Protein AF-A0A392RX17-F1 (afdb_monomer_lite)

Organism: NCBI:txid97028

pLDDT: mean 70.98, std 12.99, range [41.88, 93.56]

Secondary structure (DSSP, 8-state):
---------S----PPPPP------TT--------EEEETTEEEEPPPPS----HHHHSSB-TTSPBPP-----------PPPPP-

Foldseek 3Di:
DDDDPDDPPDDDPDDDDDPPPPPPPPVPDDPDDQDWDQDPNDTDTDDPDPDDDDCVVVACADPVRDRDPDDPPPPPPPPPDDDDDD

Radius of gyration: 28.01 Å; chains: 1; bounding box: 49×44×94 Å

Sequence (86 aa):
MIYNSGEPTGSPLVIHLPGLVPYVSEKAIPYKYNATMLQDGKEVPISPLSSVVSIADSSKLLRSGRILPAFEKPTDIVKKMPVPDP

Structure (mmCIF, N/CA/C/O backbone):
data_AF-A0A392RX17-F1
#
_entry.id   AF-A0A392RX17-F1
#
loop_
_atom_site.group_PDB
_atom_site.id
_atom_site.type_symbol
_atom_site.label_atom_id
_atom_site.label_alt_id
_atom_site.label_comp_id
_atom_site.label_asym_id
_atom_site.label_entity_id
_atom_site.label_seq_id
_atom_site.pdbx_PDB_ins_code
_atom_site.Cartn_x
_atom_site.Cartn_y
_atom_site.Cartn_z
_atom_site.occupancy
_atom_site.B_iso_or_equiv
_atom_site.auth_seq_id
_atom_site.auth_comp_id
_atom_site.auth_asym_id
_atom_site.auth_atom_id
_atom_site.pdbx_PDB_model_num
ATOM 1 N N . MET A 1 1 ? -1.780 -23.931 43.724 1.00 51.06 1 MET A N 1
ATOM 2 C CA . MET A 1 1 ? -2.739 -23.144 42.920 1.00 51.06 1 MET A CA 1
ATOM 3 C C . MET A 1 1 ? -3.925 -24.048 42.634 1.00 51.06 1 MET A C 1
ATOM 5 O O . MET A 1 1 ? -3.734 -25.053 41.965 1.00 51.06 1 MET A O 1
ATOM 9 N N . ILE A 1 2 ? -5.086 -23.792 43.236 1.00 49.34 2 ILE A N 1
ATOM 10 C CA . ILE A 1 2 ? -6.273 -24.644 43.068 1.00 49.34 2 ILE A CA 1
ATOM 11 C C . ILE A 1 2 ? -7.066 -24.076 41.889 1.00 49.34 2 ILE A C 1
ATOM 13 O O . ILE A 1 2 ? -7.526 -22.939 41.954 1.00 49.34 2 ILE A O 1
ATOM 17 N N . TYR A 1 3 ? -7.162 -24.836 40.799 1.00 58.12 3 TYR A N 1
ATOM 18 C CA . TYR A 1 3 ? -7.990 -24.477 39.650 1.00 58.12 3 TYR A CA 1
ATOM 19 C C . TYR A 1 3 ? -9.429 -24.916 39.923 1.00 58.12 3 TYR A C 1
ATOM 21 O O . TYR A 1 3 ? -9.700 -26.103 40.083 1.00 58.12 3 TYR A O 1
ATOM 29 N N . ASN A 1 4 ? -10.347 -23.953 39.982 1.00 67.69 4 ASN A N 1
ATOM 30 C CA . ASN A 1 4 ? -11.777 -24.227 40.060 1.00 67.69 4 ASN A CA 1
ATOM 31 C C . ASN A 1 4 ? -12.278 -24.580 38.653 1.00 67.69 4 ASN A C 1
ATOM 33 O O . ASN A 1 4 ? -12.365 -23.707 37.794 1.00 67.69 4 ASN A O 1
ATOM 37 N N . SER A 1 5 ? -12.589 -25.853 38.413 1.00 67.12 5 SER A N 1
ATOM 38 C CA . SER A 1 5 ? -13.103 -26.377 37.139 1.00 67.12 5 SER A CA 1
ATOM 39 C C . SER A 1 5 ? -14.632 -26.287 37.024 1.00 67.12 5 SER A C 1
ATOM 41 O O . SER A 1 5 ? -15.252 -27.154 36.415 1.00 67.12 5 SER A O 1
ATOM 43 N N . GLY A 1 6 ? -15.258 -25.299 37.670 1.00 71.25 6 GLY A N 1
ATOM 44 C CA . GLY A 1 6 ? -16.710 -25.134 37.609 1.00 71.25 6 GLY A CA 1
ATOM 45 C C . GLY A 1 6 ? -17.153 -24.822 36.180 1.00 71.25 6 GLY A C 1
ATOM 46 O O . GLY A 1 6 ? -16.600 -23.915 35.557 1.00 71.25 6 GLY A O 1
ATOM 47 N N . GLU A 1 7 ? -18.130 -25.566 35.657 1.00 68.31 7 GLU A N 1
ATOM 48 C CA . GLU A 1 7 ? -18.746 -25.229 34.374 1.00 68.31 7 GLU A CA 1
ATOM 49 C C . GLU A 1 7 ? -19.396 -23.837 34.455 1.00 68.31 7 GLU A C 1
ATOM 51 O O . GLU A 1 7 ? -20.105 -23.545 35.424 1.00 68.31 7 GLU A O 1
ATOM 56 N N . PRO A 1 8 ? -19.183 -22.954 33.465 1.00 66.31 8 PRO A N 1
ATOM 57 C CA . PRO A 1 8 ? -19.825 -21.649 33.453 1.00 66.31 8 PRO A CA 1
ATOM 58 C C . PRO A 1 8 ? -21.336 -21.817 33.224 1.00 66.31 8 PRO A C 1
ATOM 60 O O . PRO A 1 8 ? -21.778 -22.097 32.116 1.00 66.31 8 PRO A O 1
ATOM 63 N N . THR A 1 9 ? -22.151 -21.607 34.263 1.00 66.81 9 THR A N 1
ATOM 64 C CA . THR A 1 9 ? -23.633 -21.677 34.233 1.00 66.81 9 THR A CA 1
ATOM 65 C C . THR A 1 9 ? -24.294 -20.509 33.468 1.00 66.81 9 THR A C 1
ATOM 67 O O . THR A 1 9 ? -25.429 -20.131 33.739 1.00 66.81 9 THR A O 1
ATOM 70 N N . GLY A 1 10 ? -23.605 -19.889 32.510 1.00 71.25 10 GLY A N 1
ATOM 71 C CA . GLY A 1 10 ? -24.105 -18.738 31.758 1.00 71.25 10 GLY A CA 1
ATOM 72 C C . GLY A 1 10 ? -23.823 -18.873 30.270 1.00 71.25 10 GLY A C 1
ATOM 73 O O . GLY A 1 10 ? -22.801 -19.433 29.879 1.00 71.25 10 GLY A O 1
ATOM 74 N N . SER A 1 11 ? -24.719 -18.340 29.431 1.00 75.31 11 SER A N 1
ATOM 75 C CA . SER A 1 11 ? -24.462 -18.226 27.994 1.00 75.31 11 SER A CA 1
ATOM 76 C C . SER A 1 11 ? -23.120 -17.513 27.782 1.00 75.31 11 SER A C 1
ATOM 78 O O . SER A 1 11 ? -22.951 -16.413 28.324 1.00 75.31 11 SER A O 1
ATOM 80 N N . PRO A 1 12 ? -22.168 -18.089 27.029 1.00 75.06 12 PRO A N 1
ATOM 81 C CA . PRO A 1 12 ? -20.886 -17.443 26.809 1.00 75.06 12 PRO A CA 1
ATOM 82 C C . PRO A 1 12 ? -21.119 -16.097 26.121 1.00 75.06 12 PRO A C 1
ATOM 84 O O . PRO A 1 12 ? -21.744 -16.023 25.064 1.00 75.06 12 PRO A O 1
ATOM 87 N N . LEU A 1 13 ? -20.628 -15.020 26.733 1.00 77.19 13 LEU A N 1
ATOM 88 C CA . LEU A 1 13 ? -20.613 -13.699 26.116 1.00 77.19 13 LEU A CA 1
ATOM 89 C C . LEU A 1 13 ? -19.555 -13.718 25.010 1.00 77.19 13 LEU A C 1
ATOM 91 O O . LEU A 1 13 ? -18.365 -13.545 25.267 1.00 77.19 13 LEU A O 1
ATOM 95 N N . VAL A 1 14 ? -19.978 -13.993 23.777 1.00 78.81 14 VAL A N 1
ATOM 96 C CA . VAL A 1 14 ? -19.076 -14.000 22.624 1.00 78.81 14 VAL A CA 1
ATOM 97 C C . VAL A 1 14 ? -18.954 -12.575 22.092 1.00 78.81 14 VAL A C 1
ATOM 99 O O . VAL A 1 14 ? -19.894 -12.031 21.521 1.00 78.81 14 VAL A O 1
ATOM 102 N N . ILE A 1 15 ? -17.786 -11.959 22.271 1.00 79.25 15 ILE A N 1
ATOM 103 C CA . ILE A 1 15 ? -17.477 -10.662 21.659 1.00 79.25 15 ILE A CA 1
ATOM 104 C C . ILE A 1 15 ? -17.075 -10.919 20.206 1.00 79.25 15 ILE A C 1
ATOM 106 O O . ILE A 1 15 ? -16.091 -11.606 19.937 1.00 79.25 15 ILE A O 1
ATOM 110 N N . HIS A 1 16 ? -17.837 -10.381 19.257 1.00 73.62 16 HIS A N 1
ATOM 111 C CA . HIS A 1 16 ? -17.453 -10.371 17.848 1.00 73.62 16 HIS A CA 1
ATOM 112 C C . HIS A 1 16 ? -16.673 -9.094 17.561 1.00 73.62 16 HIS A C 1
ATOM 114 O O . HIS A 1 16 ? -17.197 -7.990 17.712 1.00 73.62 16 HIS A O 1
ATOM 120 N N . LEU A 1 17 ? -15.412 -9.241 17.149 1.00 75.50 17 LEU A N 1
ATOM 121 C CA . LEU A 1 17 ? -14.678 -8.117 16.586 1.00 75.50 17 LEU A CA 1
ATOM 122 C C . LEU A 1 17 ? -15.357 -7.738 15.263 1.00 75.50 17 LEU A C 1
ATOM 124 O O . LEU A 1 17 ? -15.606 -8.637 14.452 1.00 75.50 17 LEU A O 1
ATOM 128 N N . PRO A 1 18 ? -15.670 -6.451 15.023 1.00 74.69 18 PRO A N 1
ATOM 129 C CA . PRO A 1 18 ? -16.089 -6.021 13.698 1.00 74.69 18 PRO A CA 1
ATOM 130 C C . PRO A 1 18 ? -15.023 -6.491 12.703 1.00 74.69 18 PRO A C 1
ATOM 132 O O . PRO A 1 18 ? -13.826 -6.309 12.940 1.00 74.69 18 PRO A O 1
ATOM 135 N N . GLY A 1 19 ? -15.460 -7.189 11.650 1.00 69.69 19 GLY A N 1
ATOM 136 C CA . GLY A 1 19 ? -14.557 -7.784 10.666 1.00 69.69 19 GLY A CA 1
ATOM 137 C C . GLY A 1 19 ? -13.606 -6.743 10.080 1.00 69.69 19 GLY A C 1
ATOM 138 O O . GLY A 1 19 ? -13.889 -5.547 10.143 1.00 69.69 19 GLY A O 1
ATOM 139 N N . LEU A 1 20 ? -12.482 -7.201 9.513 1.00 65.88 20 LEU A N 1
ATOM 140 C CA . LEU A 1 20 ? -11.556 -6.351 8.762 1.00 65.88 20 LEU A CA 1
ATOM 141 C C . LEU A 1 20 ? -12.369 -5.524 7.766 1.00 65.88 20 LEU A C 1
ATOM 143 O O . LEU A 1 20 ? -12.791 -6.041 6.737 1.00 65.88 20 LEU A O 1
ATOM 147 N N . VAL A 1 21 ? -12.618 -4.259 8.087 1.00 65.00 21 VAL A N 1
ATOM 148 C CA . VAL A 1 21 ? -13.103 -3.295 7.113 1.00 65.00 21 VAL A CA 1
ATOM 149 C C . VAL A 1 21 ? -11.866 -2.999 6.282 1.00 65.00 21 VAL A C 1
ATOM 151 O O . VAL A 1 21 ? -10.956 -2.338 6.798 1.00 65.00 21 VAL A O 1
ATOM 154 N N . PRO A 1 22 ? -11.742 -3.522 5.045 1.00 64.31 22 PRO A N 1
ATOM 155 C CA . PRO A 1 22 ? -10.685 -3.035 4.187 1.00 64.31 22 PRO A CA 1
ATOM 156 C C . PRO A 1 22 ? -10.900 -1.528 4.085 1.00 64.31 22 PRO A C 1
ATOM 158 O O . PRO A 1 22 ? -12.035 -1.054 4.015 1.00 64.31 22 PRO A O 1
ATOM 161 N N . TYR A 1 23 ? -9.824 -0.759 4.163 1.00 58.09 23 TYR A N 1
ATOM 162 C CA . TYR A 1 23 ? -9.892 0.691 4.073 1.00 58.09 23 TYR A CA 1
ATOM 163 C C . TYR A 1 23 ? -10.195 1.07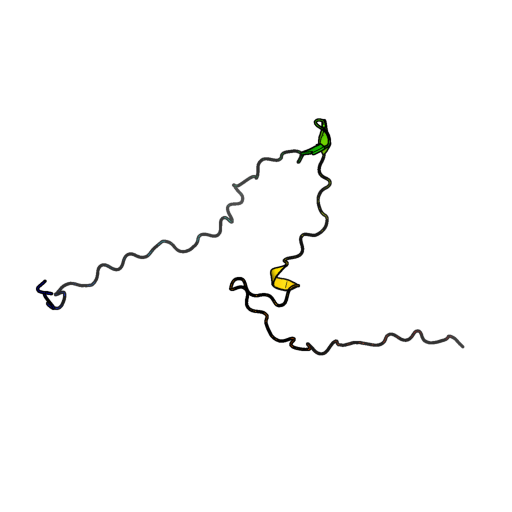4 2.612 1.00 58.09 23 TYR A C 1
ATOM 165 O O . TYR A 1 23 ? -9.336 1.549 1.885 1.00 58.09 23 TYR A O 1
ATOM 173 N N . VAL A 1 24 ? -11.415 0.779 2.157 1.00 58.97 24 VAL A N 1
ATOM 174 C CA . VAL A 1 24 ? -11.959 1.065 0.818 1.00 58.97 24 VAL A CA 1
ATOM 175 C C . VAL A 1 24 ? -12.759 2.364 0.814 1.00 58.97 24 VAL A C 1
ATOM 177 O O . VAL A 1 24 ? -13.556 2.618 -0.081 1.00 58.97 24 VAL A O 1
ATOM 180 N N . SER A 1 25 ? -12.575 3.198 1.838 1.00 61.78 25 SER A N 1
ATOM 181 C CA . SER A 1 25 ? -13.190 4.516 1.882 1.00 61.78 25 SER A CA 1
ATOM 182 C C . SER A 1 25 ? -12.638 5.365 0.739 1.00 61.78 25 SER A C 1
ATOM 184 O O . SER A 1 25 ? -11.494 5.807 0.795 1.00 61.78 25 SER A O 1
ATOM 186 N N . GLU A 1 26 ? -13.470 5.666 -0.258 1.00 62.41 26 GLU A N 1
ATOM 187 C CA . GLU A 1 26 ? -13.160 6.647 -1.313 1.00 62.41 26 GLU A CA 1
ATOM 188 C C . GLU A 1 26 ? -12.896 8.055 -0.749 1.00 62.41 26 GLU A C 1
ATOM 190 O O . GLU A 1 26 ? -12.346 8.916 -1.431 1.00 62.41 26 GLU A O 1
ATOM 195 N N . LYS A 1 27 ? -13.253 8.303 0.521 1.00 65.19 27 LYS A N 1
ATOM 196 C CA . LYS A 1 27 ? -12.950 9.562 1.217 1.00 65.19 27 LYS A CA 1
ATOM 197 C C . LYS A 1 27 ? -11.494 9.669 1.660 1.00 65.19 27 LYS A C 1
ATOM 199 O O . LYS A 1 27 ? -11.054 10.759 2.023 1.00 65.19 27 LYS A O 1
ATOM 204 N N . ALA A 1 28 ? -10.752 8.564 1.670 1.00 66.50 28 ALA A N 1
ATOM 205 C CA . ALA A 1 28 ? -9.330 8.586 1.950 1.00 66.50 28 ALA A CA 1
ATOM 206 C C . ALA A 1 28 ? -8.581 9.066 0.709 1.00 66.50 28 ALA A C 1
ATOM 208 O O . ALA A 1 28 ? -8.126 8.272 -0.107 1.00 66.50 28 ALA A O 1
ATOM 209 N N . ILE A 1 29 ? -8.466 10.383 0.563 1.00 69.94 29 ILE A N 1
ATOM 210 C CA . ILE A 1 29 ? -7.576 10.987 -0.424 1.00 69.94 29 ILE A CA 1
ATOM 211 C C . ILE A 1 29 ? -6.164 10.905 0.167 1.00 69.94 29 ILE A C 1
ATOM 213 O O . ILE A 1 29 ? -5.900 11.577 1.168 1.00 69.94 29 ILE A O 1
ATOM 217 N N . PRO A 1 30 ? -5.243 10.104 -0.399 1.00 73.81 30 PRO A N 1
ATOM 218 C CA . PRO A 1 30 ? -3.859 10.132 0.041 1.00 73.81 30 PRO A CA 1
ATOM 219 C C . PRO A 1 30 ? -3.316 11.538 -0.201 1.00 73.81 30 PRO A C 1
ATOM 221 O O . PRO A 1 30 ? -3.527 12.111 -1.276 1.00 73.81 30 PRO A O 1
ATOM 224 N N . TYR A 1 31 ? -2.615 12.105 0.780 1.00 71.81 31 TYR A N 1
ATOM 225 C CA . TYR A 1 31 ? -1.892 13.352 0.565 1.00 71.81 31 TYR A CA 1
ATOM 226 C C . TYR A 1 31 ? -0.963 13.184 -0.642 1.00 71.81 31 TYR A C 1
ATOM 228 O O . TYR A 1 31 ? -0.120 12.288 -0.671 1.00 71.81 31 TYR A O 1
ATOM 236 N N . LYS A 1 32 ? -1.137 14.035 -1.657 1.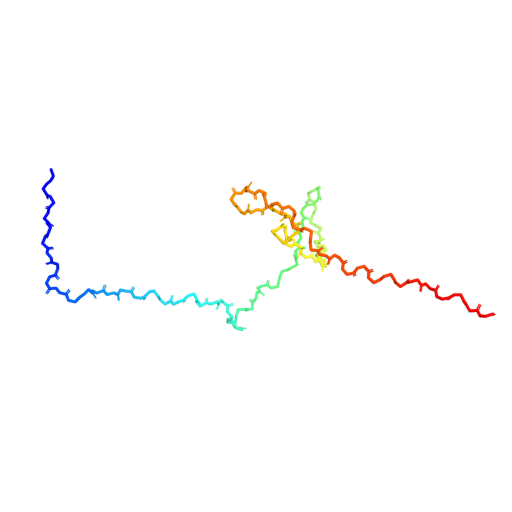00 77.56 32 LYS A N 1
ATOM 237 C CA . LYS A 1 32 ? -0.253 14.066 -2.822 1.00 77.56 32 LYS A CA 1
ATOM 238 C C . LYS A 1 32 ? 1.003 14.833 -2.431 1.00 77.56 32 LYS A C 1
ATOM 240 O O . LYS A 1 32 ? 0.945 16.046 -2.258 1.00 77.56 32 LYS A O 1
ATOM 245 N N . TYR A 1 33 ? 2.118 14.131 -2.288 1.00 78.75 33 TYR A N 1
ATOM 246 C CA . TYR A 1 33 ? 3.430 14.743 -2.117 1.00 78.75 33 TYR A CA 1
ATOM 247 C C . TYR A 1 33 ? 4.333 14.352 -3.283 1.00 78.75 33 TYR A C 1
ATOM 249 O O . TYR A 1 33 ? 4.226 13.255 -3.835 1.00 7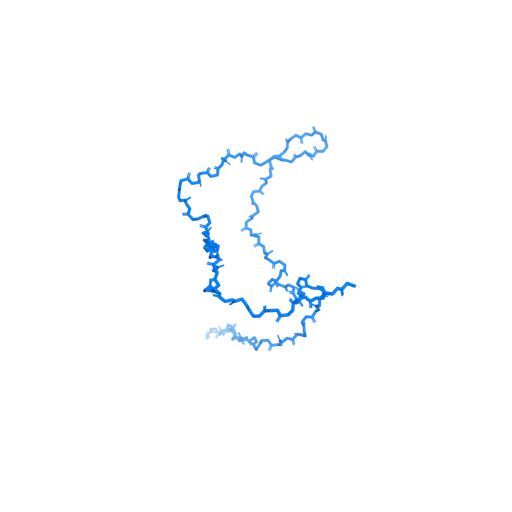8.75 33 TYR A O 1
ATOM 257 N N . ASN A 1 34 ? 5.229 15.260 -3.658 1.00 83.56 34 ASN A N 1
ATOM 258 C CA . ASN A 1 34 ? 6.293 14.940 -4.596 1.00 83.56 34 ASN A CA 1
ATOM 259 C C . ASN A 1 34 ? 7.335 14.137 -3.823 1.00 83.56 34 ASN A C 1
ATOM 261 O O . ASN A 1 34 ? 7.964 14.665 -2.909 1.00 83.56 34 ASN A O 1
ATOM 265 N N . ALA A 1 35 ? 7.473 12.852 -4.137 1.00 84.25 35 ALA A N 1
ATOM 266 C CA . ALA A 1 35 ? 8.483 12.020 -3.504 1.00 84.25 35 ALA A CA 1
ATOM 267 C C . ALA A 1 35 ? 9.878 12.538 -3.887 1.00 84.25 35 ALA A C 1
ATOM 269 O O . ALA A 1 35 ? 10.209 12.614 -5.070 1.00 84.25 35 ALA A O 1
ATOM 270 N N . THR A 1 36 ? 10.688 12.899 -2.895 1.00 90.38 36 THR A N 1
ATOM 271 C CA . THR A 1 36 ? 12.079 13.330 -3.069 1.00 90.38 36 THR A CA 1
ATOM 272 C C . THR A 1 36 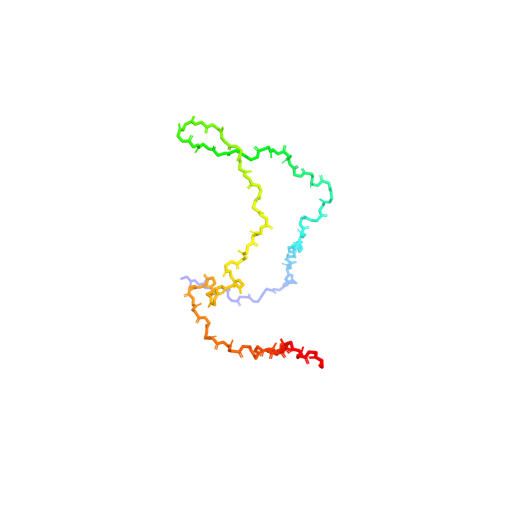? 13.008 12.452 -2.229 1.00 90.38 36 THR A C 1
ATOM 274 O O . THR A 1 36 ? 12.606 11.874 -1.221 1.00 90.38 36 THR A O 1
ATOM 277 N N . MET A 1 37 ? 14.252 12.306 -2.673 1.00 90.88 37 MET A N 1
ATOM 278 C CA . MET A 1 37 ? 15.332 11.601 -1.993 1.00 90.88 37 MET A CA 1
ATOM 279 C C . MET A 1 37 ? 16.521 12.546 -1.866 1.00 90.88 37 MET A C 1
ATOM 281 O O . MET A 1 37 ? 16.810 13.307 -2.789 1.00 90.88 37 MET A O 1
ATOM 285 N N . LEU A 1 38 ? 17.222 12.496 -0.735 1.00 93.44 38 LEU A N 1
ATOM 286 C CA . LEU A 1 38 ? 18.488 13.203 -0.587 1.00 93.44 38 LEU A CA 1
ATOM 287 C C . LEU A 1 38 ? 19.596 12.404 -1.269 1.00 93.44 38 LEU A C 1
ATOM 289 O O . LEU A 1 38 ? 19.890 11.279 -0.870 1.00 93.44 38 LEU A O 1
ATOM 293 N N . GLN A 1 39 ? 20.221 13.004 -2.275 1.00 90.38 39 GLN A N 1
ATOM 294 C CA . GLN A 1 39 ? 21.427 12.496 -2.914 1.00 90.38 39 GLN A CA 1
ATOM 295 C C . GLN A 1 39 ? 22.527 13.536 -2.716 1.00 90.38 39 GLN A C 1
ATOM 297 O O . GLN A 1 39 ? 22.365 14.691 -3.107 1.00 90.38 39 GLN A O 1
ATOM 302 N N . ASP A 1 40 ? 23.601 13.150 -2.024 1.00 92.00 40 ASP A N 1
ATOM 303 C CA . ASP A 1 40 ? 24.730 14.033 -1.691 1.00 92.00 40 ASP A CA 1
ATOM 304 C C . ASP A 1 40 ? 24.309 15.346 -0.997 1.00 92.00 40 ASP A C 1
ATOM 306 O O . ASP A 1 40 ? 24.855 16.419 -1.243 1.00 92.00 40 ASP A O 1
ATOM 310 N N . GLY A 1 41 ? 23.290 15.274 -0.132 1.00 91.56 41 GLY A N 1
ATOM 311 C CA . GLY A 1 41 ? 22.759 16.432 0.597 1.00 91.56 41 GLY A CA 1
ATOM 312 C C . GLY A 1 41 ? 21.828 17.342 -0.213 1.00 91.56 41 GLY A C 1
ATOM 313 O O . GLY A 1 41 ? 21.381 18.359 0.310 1.00 91.56 41 GLY A O 1
ATOM 314 N N . LYS A 1 42 ? 21.496 16.984 -1.460 1.00 93.56 42 LYS A N 1
ATOM 315 C CA . LYS A 1 42 ? 20.544 17.707 -2.312 1.00 93.56 42 LYS A CA 1
ATOM 316 C C . LYS A 1 42 ? 19.244 16.921 -2.475 1.00 93.56 42 LYS A C 1
ATOM 318 O O . LYS A 1 42 ? 19.271 15.716 -2.707 1.00 93.56 42 LYS A O 1
ATOM 323 N N . GLU A 1 43 ? 18.106 17.608 -2.412 1.00 91.81 43 GLU A N 1
ATOM 324 C CA . GLU A 1 43 ? 16.803 17.013 -2.725 1.00 91.81 43 GLU A CA 1
ATOM 325 C C . GLU A 1 43 ? 16.674 16.731 -4.230 1.00 91.81 43 GLU A C 1
ATOM 327 O O . GLU A 1 43 ? 16.821 17.625 -5.068 1.00 91.81 43 GLU A O 1
ATOM 332 N N . VAL A 1 44 ? 16.392 15.474 -4.573 1.00 92.81 44 VAL A N 1
ATOM 333 C CA . VAL A 1 44 ? 16.209 14.986 -5.945 1.00 92.81 44 VAL A CA 1
ATOM 334 C C . VAL A 1 44 ? 14.863 14.262 -6.040 1.00 92.81 44 VAL A C 1
ATOM 336 O O . VAL A 1 44 ? 14.562 13.437 -5.178 1.00 92.81 44 VAL A O 1
ATOM 339 N N . PRO A 1 45 ? 14.019 14.532 -7.053 1.00 90.38 45 PRO A N 1
ATOM 340 C CA . PRO A 1 45 ? 12.743 13.838 -7.204 1.00 90.38 45 PRO A CA 1
ATOM 341 C C . PRO A 1 45 ? 12.944 12.340 -7.465 1.00 90.38 45 PRO A C 1
ATOM 343 O O . PRO A 1 45 ? 13.739 11.940 -8.317 1.00 90.38 45 PRO A O 1
ATOM 346 N N . ILE A 1 46 ? 12.187 11.505 -6.753 1.00 86.31 46 ILE A N 1
ATOM 347 C CA . ILE A 1 46 ? 12.144 10.063 -6.985 1.00 86.31 46 ILE A CA 1
ATOM 348 C C . ILE A 1 46 ? 11.255 9.823 -8.199 1.00 86.31 46 ILE A C 1
ATOM 350 O O . ILE A 1 46 ? 10.072 10.165 -8.201 1.00 86.31 46 ILE A O 1
ATOM 354 N N . SER A 1 47 ? 11.826 9.214 -9.236 1.00 82.75 47 SER A N 1
ATOM 355 C CA . SER A 1 47 ? 11.040 8.787 -10.391 1.00 82.75 47 SER A CA 1
ATOM 356 C C . SER A 1 47 ? 10.051 7.700 -9.955 1.00 82.75 47 SER A C 1
ATOM 358 O O . SER A 1 47 ? 10.469 6.745 -9.294 1.00 82.75 47 SER A O 1
ATOM 360 N N . PRO A 1 48 ? 8.754 7.813 -10.294 1.00 76.19 48 PRO A N 1
ATOM 361 C CA . PRO A 1 48 ? 7.778 6.792 -9.945 1.00 76.19 48 PRO A CA 1
ATOM 362 C C . PRO A 1 48 ? 8.202 5.453 -10.554 1.00 76.19 48 PRO A C 1
ATOM 364 O O . PRO A 1 48 ? 8.380 5.334 -11.766 1.00 76.19 48 PRO A O 1
ATOM 367 N N . LEU A 1 49 ? 8.398 4.448 -9.698 1.00 71.31 49 LEU A N 1
ATOM 368 C CA . LEU A 1 49 ? 8.741 3.097 -10.129 1.00 71.31 49 LEU A CA 1
ATOM 369 C C . LEU A 1 49 ? 7.555 2.528 -10.915 1.00 71.31 49 LEU A C 1
ATOM 371 O O . LEU A 1 49 ? 6.455 2.396 -10.384 1.00 71.31 49 LEU A O 1
ATOM 375 N N . SER A 1 50 ? 7.780 2.205 -12.189 1.00 66.88 50 SER A N 1
ATOM 376 C CA . SER A 1 50 ? 6.738 1.749 -13.121 1.00 66.88 50 SER A CA 1
ATOM 377 C C . SER A 1 50 ? 6.181 0.363 -12.792 1.00 66.88 50 SER A C 1
ATOM 379 O O . SER A 1 50 ? 5.123 -0.011 -13.292 1.00 66.88 50 SER A O 1
ATOM 381 N N . SER A 1 51 ? 6.871 -0.406 -11.950 1.00 70.69 51 SER A N 1
ATOM 382 C CA . SER A 1 51 ? 6.391 -1.694 -11.467 1.00 70.69 51 SER A CA 1
ATOM 383 C C . SER A 1 51 ? 6.933 -1.972 -10.069 1.00 70.69 51 SER A C 1
ATOM 385 O O . SER A 1 51 ? 8.128 -1.846 -9.805 1.00 70.69 51 SER A O 1
ATOM 387 N N . VAL A 1 52 ? 6.035 -2.347 -9.164 1.00 69.88 52 VAL A N 1
ATOM 388 C CA . VAL A 1 52 ? 6.384 -2.928 -7.869 1.00 69.88 52 VAL A CA 1
ATOM 389 C C . VAL A 1 52 ? 6.128 -4.418 -8.011 1.00 69.88 52 VAL A C 1
ATOM 391 O O . VAL A 1 52 ? 4.975 -4.838 -8.083 1.00 69.88 52 VAL A O 1
ATOM 394 N N . VAL A 1 53 ? 7.188 -5.221 -8.117 1.00 72.81 53 VAL A N 1
ATOM 395 C CA . VAL A 1 53 ? 7.044 -6.679 -8.125 1.00 72.81 53 VAL A CA 1
ATOM 396 C C . VAL A 1 53 ? 7.069 -7.181 -6.686 1.00 72.81 53 VAL A C 1
ATOM 398 O O . VAL A 1 53 ? 7.952 -6.833 -5.901 1.00 72.81 53 VAL A O 1
ATOM 401 N N . SER A 1 54 ? 6.085 -7.996 -6.319 1.00 70.06 54 SER A N 1
ATOM 402 C CA . SER A 1 54 ? 6.114 -8.696 -5.041 1.00 70.06 54 SER A CA 1
ATOM 403 C C . SER A 1 54 ? 7.237 -9.730 -5.074 1.00 70.06 54 SER A C 1
ATOM 405 O O . SER A 1 54 ? 7.248 -10.656 -5.895 1.00 70.06 54 SER A O 1
ATOM 407 N N . ILE A 1 55 ? 8.190 -9.600 -4.152 1.00 71.00 55 ILE A N 1
ATOM 408 C CA . ILE A 1 55 ? 9.199 -10.640 -3.946 1.00 71.00 55 ILE A CA 1
ATOM 409 C C . ILE A 1 55 ? 8.557 -11.934 -3.449 1.00 71.00 55 ILE A C 1
ATOM 411 O O . ILE A 1 55 ? 9.096 -12.992 -3.721 1.00 71.00 55 ILE A O 1
ATOM 415 N N . ALA A 1 56 ? 7.398 -11.898 -2.787 1.00 68.12 56 ALA A N 1
ATOM 416 C CA . ALA A 1 56 ? 6.705 -13.119 -2.375 1.00 68.12 56 ALA A CA 1
ATOM 417 C C . ALA A 1 56 ? 6.127 -13.899 -3.570 1.00 68.12 56 ALA A C 1
ATOM 419 O O . ALA A 1 56 ? 6.034 -15.120 -3.507 1.00 68.12 56 ALA A O 1
ATOM 420 N N . ASP A 1 57 ? 5.780 -13.204 -4.657 1.00 68.56 57 ASP A N 1
ATOM 421 C CA . ASP A 1 57 ? 5.202 -13.838 -5.849 1.00 68.56 57 ASP A CA 1
ATOM 422 C C . ASP A 1 57 ? 6.287 -14.389 -6.785 1.00 68.56 57 ASP A C 1
ATOM 424 O O . ASP A 1 57 ? 6.090 -15.391 -7.469 1.00 68.56 57 ASP A O 1
ATOM 428 N N . SER A 1 58 ? 7.447 -13.728 -6.820 1.00 70.81 58 SER A N 1
ATOM 429 C CA . SER A 1 58 ? 8.579 -14.086 -7.687 1.00 70.81 58 SER A CA 1
ATOM 430 C C . SER A 1 58 ? 9.610 -14.982 -7.001 1.00 70.81 58 SER A C 1
ATOM 432 O O . SER A 1 58 ? 10.209 -15.850 -7.640 1.00 70.81 58 SER A O 1
ATOM 434 N N . SER A 1 59 ? 9.822 -14.805 -5.697 1.00 71.94 59 SER A N 1
ATOM 435 C CA . SER A 1 59 ? 10.676 -15.681 -4.908 1.00 71.94 59 SER A CA 1
ATOM 436 C C . SER A 1 59 ? 9.845 -16.847 -4.402 1.00 71.94 59 SER A C 1
ATOM 438 O O . SER A 1 59 ? 8.770 -16.685 -3.834 1.00 71.94 59 SER A O 1
ATOM 440 N N . LYS A 1 60 ? 10.364 -18.062 -4.555 1.00 79.12 6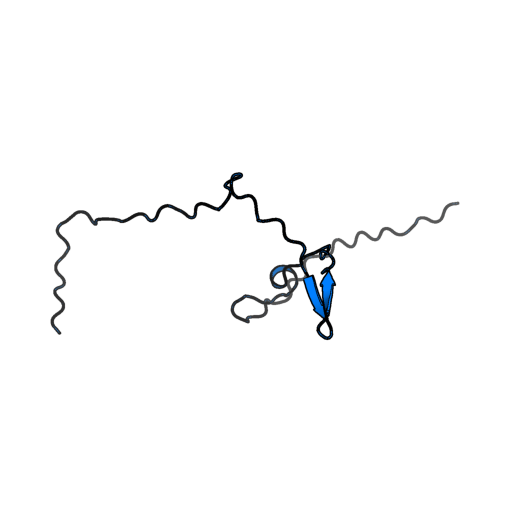0 LYS A N 1
ATOM 441 C CA . LYS A 1 60 ? 9.774 -19.266 -3.960 1.00 79.12 60 LYS A CA 1
ATOM 442 C C . LYS A 1 60 ? 9.965 -19.276 -2.434 1.00 79.12 60 LYS A C 1
ATOM 444 O O . LYS A 1 60 ? 10.141 -20.336 -1.858 1.00 79.12 60 LYS A O 1
ATOM 449 N N . LEU A 1 61 ? 10.017 -18.120 -1.774 1.00 83.94 61 LEU A N 1
ATOM 450 C CA . LEU A 1 61 ? 10.368 -17.970 -0.370 1.00 83.94 61 LEU A CA 1
ATOM 451 C C . LEU A 1 61 ? 9.136 -17.529 0.419 1.00 83.94 61 LEU A C 1
ATOM 453 O O . LEU A 1 61 ? 8.560 -16.467 0.196 1.00 83.94 61 LEU A O 1
ATOM 457 N N . LEU A 1 62 ? 8.730 -18.367 1.367 1.00 82.81 62 LEU A N 1
ATOM 458 C CA . LEU A 1 62 ? 7.657 -18.053 2.298 1.00 82.81 62 LEU A CA 1
ATOM 459 C C . LEU A 1 62 ? 8.135 -17.028 3.324 1.00 82.81 62 LEU A C 1
ATOM 461 O O . LEU A 1 62 ? 9.296 -17.026 3.725 1.00 82.81 62 LEU A O 1
ATOM 465 N N . ARG A 1 63 ? 7.202 -16.248 3.877 1.00 81.75 63 ARG A N 1
ATOM 466 C CA . ARG A 1 63 ? 7.473 -15.308 4.981 1.00 81.75 63 ARG A CA 1
ATOM 467 C C . ARG A 1 63 ? 8.090 -15.976 6.221 1.00 81.75 63 ARG A C 1
ATOM 469 O O . ARG A 1 63 ? 8.708 -15.301 7.033 1.00 81.75 63 ARG A O 1
ATOM 476 N N . SER A 1 64 ? 7.962 -17.299 6.346 1.00 83.81 64 SER A N 1
ATOM 477 C CA . SER A 1 64 ? 8.631 -18.113 7.366 1.00 83.81 64 SER A CA 1
ATOM 478 C C . SER A 1 64 ? 10.117 -18.397 7.075 1.00 83.81 64 SER A C 1
ATOM 480 O O . SER A 1 64 ? 10.716 -19.202 7.780 1.00 83.81 64 SER A O 1
ATOM 482 N N . GLY A 1 65 ? 10.687 -17.855 5.993 1.00 82.31 65 GLY A N 1
ATOM 483 C CA . GLY A 1 65 ? 12.043 -18.157 5.521 1.00 82.31 65 GLY A CA 1
ATOM 484 C C . GLY A 1 65 ? 12.195 -19.527 4.850 1.00 82.31 65 GLY A C 1
ATOM 485 O O . GLY A 1 65 ? 13.307 -19.929 4.520 1.00 82.31 65 GLY A O 1
ATOM 486 N N . ARG A 1 66 ? 11.099 -20.272 4.647 1.00 85.94 66 ARG A N 1
ATOM 487 C CA . ARG A 1 66 ? 11.134 -21.589 3.989 1.00 85.94 66 ARG A CA 1
ATOM 488 C C . ARG A 1 66 ? 11.091 -21.418 2.475 1.00 85.94 66 ARG A C 1
ATOM 490 O O . ARG A 1 66 ? 10.261 -20.665 1.975 1.00 85.94 66 ARG A O 1
ATOM 497 N N . ILE A 1 67 ? 11.934 -22.155 1.758 1.00 83.75 67 ILE A N 1
ATOM 498 C CA . ILE A 1 67 ? 11.925 -22.196 0.293 1.00 83.75 67 ILE A CA 1
ATOM 499 C C . ILE A 1 67 ? 10.938 -23.277 -0.155 1.00 83.75 67 ILE A C 1
ATOM 501 O O . ILE A 1 67 ? 11.063 -24.439 0.232 1.00 83.75 67 ILE A O 1
ATOM 505 N N . LEU A 1 68 ? 9.944 -22.894 -0.950 1.00 80.12 68 LEU A N 1
ATOM 506 C CA . LEU A 1 68 ? 9.058 -23.820 -1.634 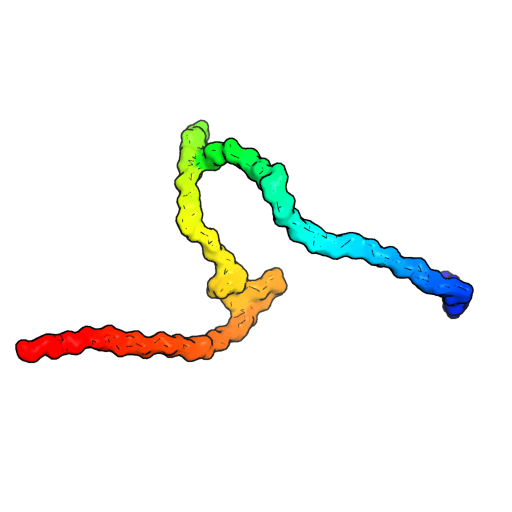1.00 80.12 68 LEU A CA 1
ATOM 507 C C . LEU A 1 68 ? 9.844 -24.559 -2.725 1.00 80.12 68 LEU A C 1
ATOM 509 O O . LEU A 1 68 ? 10.579 -23.921 -3.488 1.00 80.12 68 LEU A O 1
ATOM 513 N N . PRO A 1 69 ? 9.681 -25.888 -2.839 1.00 79.25 69 PRO A N 1
ATOM 514 C CA . PRO A 1 69 ? 10.265 -26.634 -3.940 1.00 79.25 69 PRO A CA 1
ATOM 515 C C . PRO A 1 69 ? 9.771 -26.051 -5.265 1.00 79.25 69 PRO A C 1
ATOM 517 O O . PRO A 1 69 ? 8.631 -25.596 -5.388 1.00 79.25 69 PRO A O 1
ATOM 520 N N . ALA A 1 70 ? 10.652 -26.030 -6.261 1.00 68.19 70 ALA A N 1
ATOM 521 C CA . ALA A 1 70 ? 10.297 -25.584 -7.591 1.00 68.19 70 ALA A CA 1
ATOM 522 C C . ALA A 1 70 ? 9.197 -26.488 -8.158 1.00 68.19 70 ALA A C 1
ATOM 524 O O . ALA A 1 70 ? 9.480 -27.589 -8.608 1.00 68.19 70 ALA A O 1
ATOM 525 N N . PHE A 1 71 ? 7.952 -26.016 -8.160 1.00 62.00 71 PHE A N 1
ATOM 526 C CA . PHE A 1 71 ? 6.957 -26.593 -9.046 1.00 62.00 71 PHE A CA 1
ATOM 527 C C . PHE A 1 71 ? 7.246 -26.035 -10.436 1.00 62.00 71 PHE A C 1
ATOM 529 O O . PHE A 1 71 ? 7.121 -24.828 -10.670 1.00 62.00 71 PHE A O 1
ATOM 536 N N . GLU A 1 72 ? 7.723 -26.891 -11.332 1.00 56.91 72 GLU A N 1
ATOM 537 C CA . GLU A 1 72 ? 7.737 -26.597 -12.756 1.00 56.91 72 GLU A CA 1
ATOM 538 C C . GLU A 1 72 ? 6.276 -26.471 -13.182 1.00 56.91 72 GLU A C 1
ATOM 540 O O . GLU A 1 72 ? 5.573 -27.454 -13.404 1.00 56.91 72 GLU A O 1
ATOM 545 N N . LYS A 1 73 ? 5.766 -25.239 -13.215 1.00 60.62 73 LYS A N 1
ATOM 546 C CA . LYS A 1 73 ? 4.535 -24.975 -13.947 1.00 60.62 73 LYS A CA 1
ATOM 547 C C . LYS A 1 73 ? 4.883 -25.269 -15.406 1.00 60.62 73 LYS A C 1
ATOM 549 O O . LYS A 1 73 ? 5.869 -24.683 -15.861 1.00 60.62 73 LYS A O 1
ATOM 554 N N . PRO A 1 74 ? 4.165 -26.160 -16.116 1.00 45.03 74 PRO A N 1
ATOM 555 C CA . PRO A 1 74 ? 4.433 -26.383 -17.525 1.00 45.03 74 PRO A CA 1
ATOM 556 C C . PRO A 1 74 ? 4.352 -25.023 -18.203 1.00 45.03 74 PRO A C 1
ATOM 558 O O . PRO A 1 74 ? 3.315 -24.357 -18.205 1.00 45.03 74 PRO A O 1
ATOM 561 N N . THR A 1 75 ? 5.505 -24.561 -18.664 1.00 45.44 75 THR A N 1
ATOM 562 C CA . THR A 1 75 ? 5.600 -23.422 -19.545 1.00 45.44 75 THR A CA 1
ATOM 563 C C . THR A 1 75 ? 4.883 -23.858 -20.807 1.00 45.44 75 THR A C 1
ATOM 565 O O . THR A 1 75 ? 5.313 -24.783 -21.494 1.00 45.44 75 THR A O 1
ATOM 568 N N . ASP A 1 76 ? 3.751 -23.230 -21.097 1.00 54.69 76 ASP A N 1
ATOM 569 C CA . ASP A 1 76 ? 3.154 -23.324 -22.419 1.00 54.69 76 ASP A CA 1
ATOM 570 C C . ASP A 1 76 ? 4.059 -22.513 -23.356 1.00 54.69 76 ASP A C 1
ATOM 572 O O . ASP A 1 76 ? 3.849 -21.332 -23.633 1.00 54.69 76 ASP A O 1
ATOM 576 N N . ILE A 1 77 ? 5.193 -23.118 -23.724 1.00 49.44 77 ILE A N 1
ATOM 577 C CA . ILE A 1 77 ? 6.133 -22.587 -24.703 1.00 49.44 77 ILE A CA 1
ATOM 578 C C . ILE A 1 77 ? 5.491 -22.849 -26.064 1.00 49.44 77 ILE A C 1
ATOM 580 O O . ILE A 1 77 ? 5.909 -23.734 -26.813 1.00 49.44 77 ILE A O 1
ATOM 584 N N . VAL A 1 78 ? 4.453 -22.081 -26.395 1.00 42.88 78 VAL A N 1
ATOM 585 C CA . VAL A 1 78 ? 3.982 -21.976 -27.773 1.00 42.88 78 VAL A CA 1
ATOM 586 C C . VAL A 1 78 ? 5.117 -21.333 -28.563 1.00 42.88 78 VAL A C 1
ATOM 588 O O . VAL A 1 78 ? 5.290 -20.114 -28.603 1.00 42.88 78 VAL A O 1
ATOM 591 N N . LYS A 1 79 ? 5.948 -22.189 -29.163 1.00 41.88 79 LYS A N 1
ATOM 592 C CA . LYS A 1 79 ? 6.930 -21.833 -30.182 1.00 41.88 79 LYS A CA 1
ATOM 593 C C . LYS A 1 79 ? 6.188 -21.157 -31.334 1.00 41.88 79 LYS A C 1
ATOM 595 O O . LYS A 1 79 ? 5.687 -21.828 -32.230 1.00 41.88 79 LYS A O 1
ATOM 600 N N . LYS A 1 80 ? 6.148 -19.827 -31.351 1.00 45.38 80 LYS A N 1
ATOM 601 C CA . LYS A 1 80 ? 5.871 -19.078 -32.577 1.00 45.38 80 LYS A CA 1
ATOM 602 C C . LYS A 1 80 ? 7.157 -19.061 -33.405 1.00 45.38 80 LYS A C 1
ATOM 604 O O . LYS A 1 80 ? 7.949 -18.131 -33.308 1.00 45.38 80 LYS A O 1
ATOM 609 N N . MET A 1 81 ? 7.403 -20.128 -34.166 1.00 44.78 81 MET A N 1
ATOM 610 C CA . MET A 1 81 ? 8.357 -20.062 -35.277 1.00 44.78 81 MET A CA 1
ATOM 611 C C . MET A 1 81 ? 7.792 -19.099 -36.336 1.00 44.78 81 MET A C 1
ATOM 613 O O . MET A 1 81 ? 6.607 -19.213 -36.661 1.00 44.78 81 MET A O 1
ATOM 617 N N . PRO A 1 82 ? 8.576 -18.144 -36.868 1.00 55.88 82 PRO A N 1
ATOM 618 C CA . PRO A 1 82 ? 8.178 -17.400 -38.056 1.00 55.88 82 PRO A CA 1
ATOM 619 C C . PRO A 1 82 ? 8.171 -18.356 -39.253 1.00 55.88 82 PRO A C 1
ATOM 621 O O . PRO A 1 82 ? 9.144 -19.073 -39.484 1.00 55.88 82 PRO A O 1
ATOM 624 N N . VAL A 1 83 ? 7.060 -18.378 -39.984 1.00 60.50 83 VAL A N 1
ATOM 625 C CA . VAL A 1 83 ? 6.942 -19.053 -41.281 1.00 60.50 83 VAL A CA 1
ATOM 626 C C . VAL A 1 83 ? 7.816 -18.285 -42.284 1.00 60.50 83 VAL A C 1
ATOM 628 O O . VAL A 1 83 ? 7.706 -17.059 -42.316 1.00 60.50 83 VAL A O 1
ATOM 631 N N . PRO A 1 84 ? 8.701 -18.935 -43.063 1.00 61.09 84 PRO A N 1
ATOM 632 C CA . PRO A 1 84 ? 9.358 -18.272 -44.180 1.00 61.09 84 PRO A CA 1
ATOM 633 C C . PRO A 1 84 ? 8.379 -18.195 -45.359 1.00 61.09 84 PRO A C 1
ATOM 635 O O . PRO A 1 84 ? 7.785 -19.204 -45.741 1.00 61.09 84 PRO A O 1
ATOM 638 N N . ASP A 1 85 ? 8.196 -16.985 -45.881 1.00 59.12 85 ASP A N 1
ATOM 639 C CA . ASP A 1 85 ? 7.348 -16.686 -47.040 1.00 59.12 85 ASP A CA 1
ATOM 640 C C . ASP A 1 85 ? 7.961 -17.224 -48.359 1.00 59.12 85 ASP A C 1
ATOM 642 O O . ASP A 1 85 ? 9.178 -17.437 -48.408 1.00 59.12 85 ASP A O 1
ATOM 646 N N . PRO A 1 86 ? 7.119 -17.498 -49.384 1.00 69.38 86 PRO A N 1
ATOM 647 C CA . PRO A 1 86 ? 7.411 -18.398 -50.512 1.00 69.38 86 PRO A CA 1
ATOM 648 C C . PRO A 1 86 ? 8.442 -17.906 -51.535 1.00 69.38 86 PRO A C 1
ATOM 650 O O . PRO A 1 86 ? 8.539 -16.679 -51.768 1.00 69.38 86 PRO A O 1
#